Protein AF-A0A820P0B4-F1 (afdb_monomer_lite)

InterPro domains:
  IPR001313 Pumilio RNA-binding repeat [PF00806] (1-28)
  IPR001313 Pumilio RNA-binding repeat [PF00806] (32-65)
  IPR001313 Pumilio RNA-binding repeat [PF00806] (75-98)
  IPR001313 Pumilio RNA-binding repeat [PS50302] (1-27)
  IPR001313 Pumilio RNA-binding repeat [PS50302] (28-63)
  IPR001313 Pumilio RNA-binding repeat [PS50302] (64-99)
  IPR001313 Pumilio RNA-binding repeat [SM00025] (1-27)
  IPR001313 Pumilio RNA-binding repeat [SM00025] (28-63)
  IPR001313 Pumilio RNA-binding repeat [SM00025] (64-99)
  IPR011989 Armadillo-like helical [G3DSA:1.25.10.10] (1-99)
  IPR016024 Armadillo-type fold [SSF48371] (1-99)
  IPR033133 Pumilio homology domain [PS50303] (1-99)

pLDDT: mean 96.49, std 3.01, range [78.94, 98.69]

Radius of gyration: 12.26 Å; chains: 1; bounding box: 25×33×33 Å

Secondary structure (DSSP, 8-state):
--STTHHHHHHHHHHHS-HHHHHHHHHHHTT-HHHHHTSTTHHHHHHHHHHHS-HHHHHHHHHTTTT-HHHHHHSTTHHHHHHHHHHHS-HHHHHHHH-

Foldseek 3Di:
DQDPPVLVVLLVCLVPNDPVSLVVVLVVCQPPLVVLQLGPSSLSNLLSNLQRPPQVSNLSNLCVCQVVLVVLCPGPRSVSNLVSNVVRYDCVSCVSNVD

Structure (mmCIF, N/CA/C/O backbone):
data_AF-A0A820P0B4-F1
#
_entry.id   AF-A0A820P0B4-F1
#
loop_
_atom_site.group_PDB
_atom_site.id
_atom_site.type_symbol
_atom_site.label_atom_id
_atom_site.label_alt_id
_atom_site.label_comp_id
_atom_site.label_asym_id
_atom_site.label_entity_id
_atom_site.label_seq_id
_atom_site.pdbx_PDB_ins_code
_atom_site.Cartn_x
_atom_site.Cartn_y
_atom_site.Cartn_z
_atom_site.occupancy
_atom_site.B_iso_or_equiv
_atom_site.auth_seq_id
_atom_site.auth_comp_id
_atom_site.auth_asym_id
_atom_site.auth_atom_id
_atom_site.pdbx_PDB_model_num
ATOM 1 N N . MET A 1 1 ? -3.445 -11.868 -6.848 1.00 85.19 1 MET A N 1
ATOM 2 C CA . MET A 1 1 ? -2.813 -11.053 -5.783 1.00 85.19 1 MET A CA 1
ATOM 3 C C . MET A 1 1 ? -2.814 -11.762 -4.434 1.00 85.19 1 MET A C 1
ATOM 5 O O . MET A 1 1 ? -1.934 -11.485 -3.641 1.00 85.19 1 MET A O 1
ATOM 9 N N . THR A 1 2 ? -3.734 -12.699 -4.192 1.00 93.50 2 THR A N 1
ATOM 10 C CA . THR A 1 2 ? -3.877 -13.453 -2.935 1.00 93.50 2 THR A CA 1
ATOM 11 C C . THR A 1 2 ? -3.274 -14.862 -2.986 1.00 93.50 2 THR A C 1
ATOM 13 O O . THR A 1 2 ? -3.592 -15.690 -2.143 1.00 93.50 2 THR A O 1
ATOM 16 N N . ASP A 1 3 ? -2.461 -15.169 -3.997 1.00 97.19 3 ASP A N 1
ATOM 17 C CA . ASP A 1 3 ? -1.814 -16.478 -4.128 1.00 97.19 3 ASP A CA 1
ATOM 18 C C . ASP A 1 3 ? -0.487 -16.503 -3.355 1.00 97.19 3 ASP A C 1
ATOM 20 O O . ASP A 1 3 ? 0.250 -15.512 -3.385 1.00 97.19 3 ASP A O 1
ATOM 24 N N . VAL A 1 4 ? -0.169 -17.630 -2.707 1.00 95.81 4 VAL A N 1
ATOM 25 C CA . VAL A 1 4 ? 1.017 -17.799 -1.845 1.00 95.81 4 VAL A CA 1
ATOM 26 C C . VAL A 1 4 ? 2.342 -17.561 -2.573 1.00 95.81 4 VAL A C 1
ATOM 28 O O . VAL A 1 4 ? 3.281 -17.066 -1.958 1.00 95.81 4 VAL A O 1
ATOM 31 N N . PHE A 1 5 ? 2.420 -17.824 -3.880 1.00 97.06 5 PHE A N 1
ATOM 32 C CA . PHE A 1 5 ? 3.624 -17.568 -4.678 1.00 97.06 5 PHE A CA 1
ATOM 33 C C . PHE A 1 5 ? 3.442 -16.375 -5.618 1.00 97.06 5 PHE A C 1
ATOM 35 O O . PHE A 1 5 ? 4.334 -15.538 -5.764 1.00 97.06 5 PHE A O 1
ATOM 42 N N . GLY A 1 6 ? 2.261 -16.242 -6.220 1.00 97.25 6 GLY A N 1
ATOM 43 C CA . GLY A 1 6 ? 1.940 -15.173 -7.157 1.00 97.25 6 GLY A CA 1
ATOM 44 C C . GLY A 1 6 ? 2.031 -13.778 -6.540 1.00 97.25 6 GLY A C 1
ATOM 45 O O . GLY A 1 6 ? 2.352 -12.826 -7.251 1.00 97.25 6 GLY A O 1
ATOM 46 N N . ASN A 1 7 ? 1.809 -13.627 -5.229 1.00 97.88 7 ASN A N 1
ATOM 47 C CA . ASN A 1 7 ? 1.979 -12.334 -4.561 1.00 97.88 7 ASN A CA 1
ATOM 48 C C . ASN A 1 7 ? 3.415 -11.790 -4.701 1.00 97.88 7 ASN A C 1
ATOM 50 O O . ASN A 1 7 ? 3.573 -10.596 -4.949 1.00 97.88 7 A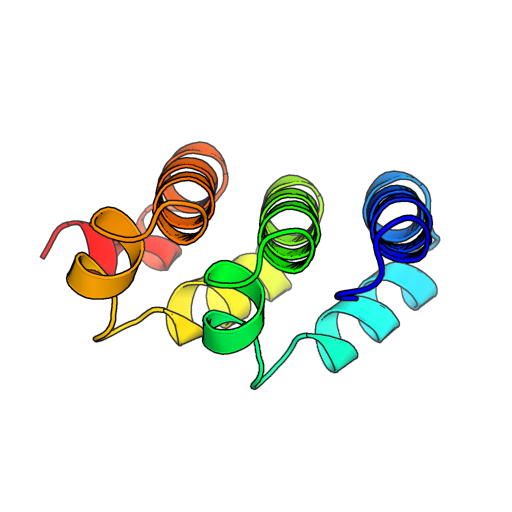SN A O 1
ATOM 54 N N . TYR A 1 8 ? 4.445 -12.642 -4.644 1.00 98.06 8 TYR A N 1
ATOM 55 C CA . TYR A 1 8 ? 5.841 -12.214 -4.788 1.00 98.06 8 TYR A CA 1
ATOM 56 C C . TYR A 1 8 ? 6.130 -11.680 -6.190 1.00 98.06 8 TYR A C 1
ATOM 58 O O . TYR A 1 8 ? 6.826 -10.679 -6.346 1.00 98.06 8 TYR A O 1
ATOM 66 N N . VAL A 1 9 ? 5.549 -12.306 -7.216 1.00 98.12 9 VAL A N 1
ATOM 67 C CA . VAL A 1 9 ? 5.677 -11.846 -8.605 1.00 98.12 9 VAL A CA 1
ATOM 68 C C . VAL A 1 9 ? 5.052 -10.461 -8.767 1.00 98.12 9 VAL A C 1
ATOM 70 O O . VAL A 1 9 ? 5.677 -9.564 -9.327 1.00 98.12 9 VAL A O 1
ATOM 73 N N . ILE A 1 10 ? 3.850 -10.248 -8.221 1.00 98.19 10 ILE A N 1
ATOM 74 C CA . ILE A 1 10 ? 3.185 -8.937 -8.268 1.00 98.19 10 ILE A CA 1
ATOM 75 C C . ILE A 1 10 ? 3.992 -7.873 -7.518 1.00 98.19 10 ILE A C 1
ATOM 77 O O . ILE A 1 10 ? 4.170 -6.771 -8.032 1.00 98.19 10 ILE A O 1
ATOM 81 N N . GLN A 1 11 ? 4.535 -8.201 -6.343 1.00 98.44 11 GLN A N 1
ATOM 82 C CA . GLN A 1 11 ? 5.418 -7.293 -5.608 1.00 98.44 11 GLN A CA 1
ATOM 83 C C . GLN A 1 11 ? 6.647 -6.898 -6.440 1.00 98.44 11 GLN A C 1
ATOM 85 O O . GLN A 1 11 ? 7.002 -5.722 -6.489 1.00 98.44 11 GLN A O 1
ATOM 90 N N . LYS A 1 12 ? 7.257 -7.848 -7.163 1.00 98.31 12 LYS A N 1
ATOM 91 C CA . LYS A 1 12 ? 8.393 -7.560 -8.050 1.00 98.31 12 LYS A CA 1
ATOM 92 C C . LYS A 1 12 ? 8.017 -6.701 -9.251 1.00 98.31 12 LYS A C 1
ATOM 94 O O . LYS A 1 12 ? 8.828 -5.876 -9.659 1.00 98.31 12 LYS A O 1
ATOM 99 N N . PHE A 1 13 ? 6.800 -6.818 -9.780 1.00 98.44 13 PHE A N 1
ATOM 100 C CA . PHE A 1 13 ? 6.315 -5.883 -10.797 1.00 98.44 13 PHE A CA 1
ATOM 101 C C . PHE A 1 13 ? 6.106 -4.468 -10.247 1.00 98.44 13 PHE A C 1
ATOM 103 O O . PHE A 1 13 ? 6.425 -3.505 -10.938 1.00 98.44 13 PHE A O 1
ATOM 110 N N . PHE A 1 14 ? 5.627 -4.313 -9.012 1.00 97.88 14 PHE A N 1
ATOM 111 C CA . PHE A 1 14 ? 5.560 -2.992 -8.381 1.00 97.88 14 PHE A CA 1
ATOM 112 C C . PHE A 1 14 ? 6.950 -2.385 -8.145 1.00 97.88 14 PHE A C 1
ATOM 114 O O . PHE A 1 14 ? 7.145 -1.189 -8.347 1.00 97.88 14 PHE A O 1
ATOM 121 N N . GLU A 1 15 ? 7.938 -3.209 -7.803 1.00 97.31 15 GLU A N 1
ATOM 122 C CA . GLU A 1 15 ? 9.316 -2.771 -7.567 1.00 97.31 15 GLU A CA 1
ATOM 123 C C . GLU A 1 15 ? 10.043 -2.421 -8.884 1.00 97.31 15 GLU A C 1
ATOM 125 O O . GLU A 1 15 ? 10.463 -1.279 -9.081 1.00 97.31 15 GLU A O 1
ATOM 130 N N . PHE A 1 16 ? 10.101 -3.364 -9.830 1.00 97.44 16 PHE A N 1
ATOM 131 C CA . PHE A 1 16 ? 10.962 -3.303 -11.022 1.00 97.44 16 PHE A CA 1
ATOM 132 C C . PHE A 1 16 ? 10.217 -3.240 -12.359 1.00 97.44 16 PHE A C 1
ATOM 134 O O . PHE A 1 16 ? 10.848 -3.144 -13.411 1.00 97.44 16 PHE A O 1
ATOM 141 N N . GLY A 1 17 ? 8.887 -3.342 -12.356 1.00 97.12 17 GLY A N 1
ATOM 142 C CA . GLY A 1 17 ? 8.093 -3.284 -13.580 1.00 97.12 17 GLY A CA 1
ATOM 143 C C . GLY A 1 17 ? 8.171 -1.917 -14.260 1.00 97.12 17 GLY A C 1
ATOM 144 O O . GLY A 1 17 ? 8.455 -0.900 -13.626 1.00 97.12 17 GLY A O 1
ATOM 145 N N . THR A 1 18 ? 7.881 -1.892 -15.561 1.00 97.75 18 THR A N 1
ATOM 146 C CA . THR A 1 18 ? 7.748 -0.642 -16.314 1.00 97.75 18 THR A CA 1
ATOM 147 C C . THR A 1 18 ? 6.575 0.188 -15.772 1.00 97.75 18 THR A C 1
ATOM 149 O O . THR A 1 18 ? 5.694 -0.363 -15.097 1.00 97.75 18 THR A O 1
ATOM 152 N N . PRO A 1 19 ? 6.516 1.498 -16.068 1.00 96.25 19 PRO A N 1
ATOM 153 C CA . PRO A 1 19 ? 5.375 2.329 -15.696 1.00 96.25 19 PRO A CA 1
ATOM 154 C C . PRO A 1 19 ? 4.032 1.723 -16.124 1.00 96.25 19 PRO A C 1
ATOM 156 O O . PRO A 1 19 ? 3.095 1.703 -15.335 1.00 96.25 19 PRO A O 1
ATOM 159 N N . GLU A 1 20 ? 3.952 1.121 -17.312 1.00 97.06 20 GLU A N 1
ATOM 160 C CA . GLU A 1 20 ? 2.737 0.477 -17.822 1.00 97.06 20 GLU A CA 1
ATOM 161 C C . GLU A 1 20 ? 2.325 -0.724 -16.963 1.00 97.06 20 GLU A C 1
ATOM 163 O O . GLU A 1 20 ? 1.145 -0.870 -16.639 1.00 97.06 20 GLU A O 1
ATOM 168 N N . HIS A 1 21 ? 3.282 -1.560 -16.538 1.00 97.56 21 HIS A N 1
ATOM 169 C CA . HIS A 1 21 ? 3.005 -2.664 -15.616 1.00 97.56 21 HIS A CA 1
ATOM 170 C C . HIS A 1 21 ? 2.489 -2.154 -14.268 1.00 97.56 21 HIS A C 1
ATOM 172 O O . HIS A 1 21 ? 1.505 -2.684 -13.746 1.00 97.56 21 HIS A O 1
ATOM 178 N N . LYS A 1 22 ? 3.126 -1.118 -13.710 1.00 97.25 22 LYS A N 1
ATOM 179 C CA . LYS A 1 22 ? 2.732 -0.531 -12.421 1.00 97.25 22 LYS A CA 1
ATOM 180 C C . LYS A 1 22 ? 1.335 0.083 -12.498 1.00 97.25 22 LYS A C 1
ATOM 182 O O . LYS A 1 22 ? 0.498 -0.230 -11.654 1.00 97.25 22 LYS A O 1
ATOM 187 N N . THR A 1 23 ? 1.052 0.865 -13.538 1.00 96.19 23 THR A N 1
ATOM 188 C CA . THR A 1 23 ? -0.268 1.462 -13.783 1.00 96.19 23 THR A CA 1
ATOM 189 C C . THR A 1 23 ? -1.337 0.394 -13.971 1.00 96.19 23 THR A C 1
ATOM 191 O O . THR A 1 23 ? -2.402 0.476 -13.358 1.00 96.19 23 THR A O 1
ATOM 194 N N . TYR A 1 24 ? -1.056 -0.646 -14.760 1.00 97.31 24 TYR A N 1
ATOM 195 C CA . TYR A 1 24 ? -1.981 -1.762 -14.941 1.00 97.31 24 TYR A CA 1
ATOM 196 C C . TYR A 1 24 ? -2.305 -2.437 -13.602 1.00 97.31 24 TYR A C 1
ATOM 198 O O . TYR A 1 24 ? -3.472 -2.635 -13.270 1.00 97.31 24 TYR A O 1
ATOM 206 N N . LEU A 1 25 ? -1.297 -2.741 -12.783 1.00 97.75 25 LEU A N 1
ATOM 207 C CA . LEU A 1 25 ? -1.516 -3.365 -11.477 1.00 97.75 25 LEU A CA 1
ATOM 208 C C . LEU A 1 25 ? -2.231 -2.441 -10.484 1.00 97.75 25 LEU A C 1
ATOM 210 O O . LEU A 1 25 ? -3.109 -2.916 -9.763 1.00 97.75 25 LEU A O 1
ATOM 214 N N . ALA A 1 26 ? -1.921 -1.142 -10.483 1.00 96.56 26 ALA A N 1
ATOM 215 C CA . ALA A 1 26 ? -2.614 -0.139 -9.676 1.00 96.56 26 ALA A CA 1
ATOM 216 C C . ALA A 1 26 ? -4.115 -0.082 -10.021 1.00 96.56 26 ALA A C 1
ATOM 218 O O . ALA A 1 26 ? -4.969 -0.053 -9.136 1.00 96.56 26 ALA A O 1
ATOM 219 N N . GLN A 1 27 ? -4.463 -0.170 -11.308 1.00 96.12 27 GLN A N 1
ATOM 220 C CA . GLN A 1 27 ? -5.860 -0.263 -11.739 1.00 96.12 27 GLN A CA 1
ATOM 221 C C . GLN A 1 27 ? -6.531 -1.565 -11.284 1.00 96.12 27 GLN A C 1
ATOM 223 O O . GLN A 1 27 ? -7.726 -1.565 -10.998 1.00 96.12 27 GLN A O 1
ATOM 228 N N . ARG A 1 28 ? -5.785 -2.674 -11.194 1.00 96.31 28 ARG A N 1
ATOM 229 C CA . ARG A 1 28 ? -6.318 -3.977 -10.759 1.00 96.31 28 ARG A CA 1
ATOM 230 C C . ARG A 1 28 ? -6.537 -4.085 -9.247 1.00 96.31 28 ARG A C 1
ATOM 232 O O . ARG A 1 28 ? -7.389 -4.875 -8.853 1.00 96.31 28 ARG A O 1
ATOM 239 N N . ILE A 1 29 ? -5.798 -3.342 -8.416 1.00 96.62 29 ILE A N 1
ATOM 240 C CA . ILE A 1 29 ? -6.049 -3.289 -6.958 1.00 96.62 29 ILE A CA 1
ATOM 241 C C . ILE A 1 29 ? -7.189 -2.340 -6.584 1.00 96.62 29 ILE A C 1
ATOM 243 O O . ILE A 1 29 ? -7.788 -2.514 -5.526 1.00 96.62 29 ILE A O 1
ATOM 247 N N . ARG A 1 30 ? -7.498 -1.355 -7.435 1.00 94.75 30 ARG A N 1
ATOM 248 C CA . ARG A 1 30 ? -8.547 -0.367 -7.174 1.00 94.75 30 ARG A CA 1
ATOM 249 C C . ARG A 1 30 ? -9.903 -1.041 -6.934 1.00 94.75 30 ARG A C 1
ATOM 251 O O . ARG A 1 30 ? -10.269 -1.998 -7.619 1.00 94.75 30 ARG A O 1
ATOM 258 N N . GLY A 1 31 ? -10.638 -0.542 -5.949 1.00 96.88 31 GLY A N 1
ATOM 259 C CA . GLY A 1 31 ? -11.903 -1.092 -5.462 1.00 96.88 31 GLY A CA 1
ATOM 260 C C . GLY A 1 31 ? -11.756 -2.372 -4.635 1.00 96.88 31 GLY A C 1
ATOM 261 O O . GLY A 1 31 ? -12.761 -2.944 -4.222 1.00 96.88 31 GLY A O 1
ATOM 262 N N . ASN A 1 32 ? -10.530 -2.852 -4.418 1.00 97.81 32 ASN A N 1
ATOM 263 C CA . ASN A 1 32 ? -10.241 -4.090 -3.697 1.00 97.81 32 ASN A CA 1
ATOM 264 C C . ASN A 1 32 ? -9.205 -3.888 -2.584 1.00 97.81 32 ASN A C 1
ATOM 266 O O . ASN A 1 32 ? -8.768 -4.878 -1.990 1.00 97.81 32 ASN A O 1
ATOM 270 N N . VAL A 1 33 ? -8.798 -2.648 -2.285 1.00 98.25 33 VAL A N 1
ATOM 271 C CA . VAL A 1 33 ? -7.677 -2.385 -1.370 1.00 98.25 33 VAL A CA 1
ATOM 272 C C . VAL A 1 33 ? -7.971 -2.920 0.025 1.00 98.25 33 VAL A C 1
ATOM 274 O O . VAL A 1 33 ? -7.151 -3.660 0.560 1.00 98.25 33 VAL A O 1
ATOM 277 N N . LEU A 1 34 ? -9.153 -2.637 0.584 1.00 98.44 34 LEU A N 1
ATOM 278 C CA . LEU A 1 34 ? -9.540 -3.139 1.907 1.00 98.44 34 LEU A CA 1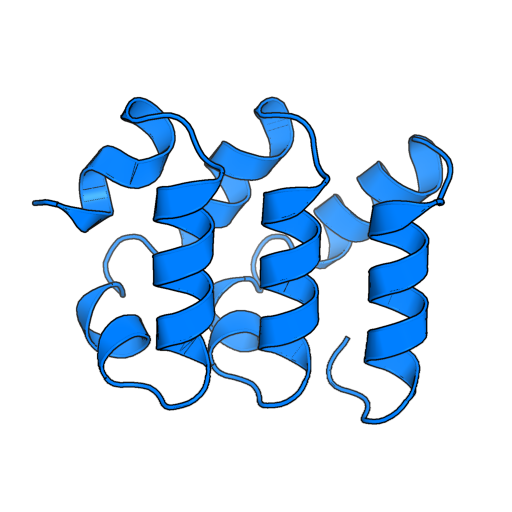
ATOM 279 C C . LEU A 1 34 ? -9.533 -4.674 1.964 1.00 98.44 34 LEU A C 1
ATOM 281 O O . LEU A 1 34 ? -8.966 -5.264 2.880 1.00 98.44 34 LEU A O 1
ATOM 285 N N . THR A 1 35 ? -10.124 -5.335 0.966 1.00 98.44 35 THR A N 1
ATOM 286 C CA . THR A 1 35 ? -10.167 -6.804 0.893 1.00 98.44 35 THR A CA 1
ATOM 287 C C . THR A 1 35 ? -8.764 -7.403 0.830 1.00 98.44 35 THR A C 1
ATOM 289 O O . THR A 1 35 ? -8.486 -8.398 1.496 1.00 98.44 35 THR A O 1
ATOM 292 N N . LEU A 1 36 ? -7.870 -6.804 0.040 1.00 98.56 36 LEU A N 1
ATOM 293 C CA . LEU A 1 36 ? -6.488 -7.260 -0.083 1.00 98.56 36 LEU A CA 1
ATOM 294 C C . LEU A 1 36 ? -5.679 -6.969 1.184 1.00 98.56 36 LEU A C 1
ATOM 296 O O . LEU A 1 36 ? -4.892 -7.820 1.585 1.00 98.56 36 LEU A O 1
ATOM 300 N N . ALA A 1 37 ? -5.897 -5.825 1.834 1.00 98.62 37 ALA A N 1
ATOM 301 C CA . ALA A 1 37 ? -5.209 -5.439 3.062 1.00 98.62 37 ALA A CA 1
ATOM 302 C C . ALA A 1 37 ? -5.454 -6.423 4.216 1.00 98.62 37 ALA A C 1
ATOM 304 O O . ALA A 1 37 ? -4.538 -6.699 4.982 1.00 98.62 37 ALA A O 1
ATOM 305 N N . LEU A 1 38 ? -6.657 -6.996 4.300 1.00 98.50 38 LEU A N 1
ATOM 306 C CA . LEU A 1 38 ? -7.035 -7.971 5.332 1.00 98.50 38 LEU A CA 1
ATOM 307 C C . LEU A 1 38 ? -6.638 -9.421 4.981 1.00 98.50 38 LEU A C 1
ATOM 309 O O . LEU A 1 38 ? -6.873 -10.345 5.760 1.00 98.50 38 LEU A O 1
ATOM 313 N N . GLN A 1 39 ? -6.041 -9.660 3.808 1.00 98.38 39 GLN A N 1
ATOM 314 C CA . GLN A 1 39 ? -5.688 -11.000 3.333 1.00 98.38 39 GLN A CA 1
ATOM 315 C C . GLN A 1 39 ? -4.192 -11.295 3.525 1.00 98.38 39 GLN A C 1
ATOM 317 O O . GLN A 1 39 ? -3.349 -10.459 3.213 1.00 98.38 39 GLN A O 1
ATOM 322 N N . ILE A 1 40 ? -3.866 -12.520 3.962 1.00 97.38 40 ILE A N 1
ATOM 323 C CA . ILE A 1 40 ? -2.512 -12.960 4.370 1.00 97.38 40 ILE A CA 1
ATOM 324 C C . ILE A 1 40 ? -1.390 -12.717 3.341 1.00 97.38 40 ILE A C 1
ATOM 326 O O . ILE A 1 40 ? -0.248 -12.498 3.723 1.00 97.38 40 ILE A O 1
ATOM 330 N N . TYR A 1 41 ? -1.691 -12.729 2.041 1.00 98.19 41 TYR A N 1
ATOM 331 C CA . TYR A 1 41 ? -0.719 -12.458 0.971 1.00 98.19 41 TYR A CA 1
ATOM 332 C C . TYR A 1 41 ? -0.990 -11.129 0.252 1.00 98.19 41 TYR A C 1
ATOM 334 O O . TYR A 1 41 ? -0.074 -10.484 -0.257 1.00 98.19 41 TYR A O 1
ATOM 342 N N . GLY A 1 42 ? -2.255 -10.708 0.209 1.00 98.12 42 GLY A N 1
ATOM 343 C CA . GLY A 1 42 ? -2.701 -9.458 -0.390 1.00 98.12 42 GLY A CA 1
ATOM 344 C C . GLY A 1 42 ? -2.163 -8.240 0.353 1.00 98.12 42 GLY A C 1
ATOM 345 O O . GLY A 1 42 ? -1.820 -7.251 -0.294 1.00 98.12 42 GLY A O 1
ATOM 346 N N . CYS A 1 43 ? -1.997 -8.324 1.676 1.00 98.44 43 CYS A N 1
ATOM 347 C CA . CYS A 1 43 ? -1.482 -7.220 2.477 1.00 98.44 43 CYS A CA 1
ATOM 348 C C . CYS A 1 43 ? -0.062 -6.831 2.048 1.00 98.44 43 CYS A C 1
ATOM 350 O O . CYS A 1 43 ? 0.238 -5.645 1.932 1.00 98.44 43 CYS A O 1
ATOM 352 N N . CYS A 1 44 ? 0.787 -7.807 1.711 1.00 98.44 44 CYS A N 1
ATOM 353 C CA . CYS A 1 44 ? 2.136 -7.574 1.196 1.00 98.44 44 CYS A CA 1
ATOM 354 C C . CYS A 1 44 ? 2.107 -6.865 -0.165 1.00 98.44 44 CYS A C 1
ATOM 356 O O . CYS A 1 44 ? 2.948 -6.013 -0.449 1.00 98.44 44 CYS A O 1
ATOM 358 N N . VAL A 1 45 ? 1.117 -7.183 -1.006 1.00 98.44 45 VAL A N 1
ATOM 359 C CA . VAL A 1 45 ? 0.927 -6.521 -2.303 1.00 98.44 45 VAL A CA 1
ATOM 360 C C . VAL A 1 45 ? 0.532 -5.057 -2.113 1.00 98.44 45 VAL A C 1
ATOM 362 O O . VAL A 1 45 ? 1.114 -4.196 -2.769 1.00 98.44 45 VAL A O 1
ATOM 365 N N . ILE A 1 46 ? -0.404 -4.761 -1.205 1.00 98.56 46 ILE A N 1
ATOM 366 C CA . ILE A 1 46 ? -0.815 -3.377 -0.922 1.00 98.56 46 ILE A CA 1
ATOM 367 C C . ILE A 1 46 ? 0.331 -2.581 -0.295 1.00 98.56 46 ILE A C 1
ATOM 369 O O . ILE A 1 46 ? 0.605 -1.473 -0.746 1.00 98.56 46 ILE A O 1
ATOM 373 N N . GLN A 1 47 ? 1.058 -3.156 0.668 1.00 98.62 47 GLN A N 1
ATOM 374 C CA . GLN A 1 47 ? 2.243 -2.518 1.251 1.00 98.62 47 GLN A CA 1
ATOM 375 C C . GLN A 1 47 ? 3.269 -2.152 0.173 1.00 98.62 47 GLN A C 1
ATOM 377 O O . GLN A 1 47 ? 3.748 -1.020 0.139 1.00 98.62 47 GLN A O 1
ATOM 382 N N . LYS A 1 48 ? 3.568 -3.078 -0.750 1.00 98.38 48 LYS A N 1
ATOM 383 C CA . LYS A 1 48 ? 4.527 -2.821 -1.829 1.00 98.38 48 LYS A CA 1
ATOM 384 C C . LYS A 1 48 ? 4.017 -1.783 -2.830 1.00 98.38 48 LYS A C 1
ATOM 386 O O . LYS A 1 48 ? 4.803 -0.963 -3.299 1.00 98.38 48 LYS A O 1
ATOM 391 N N . ALA A 1 49 ? 2.722 -1.792 -3.145 1.00 98.06 49 ALA A N 1
ATOM 392 C CA . ALA A 1 49 ? 2.108 -0.780 -4.000 1.00 98.06 49 ALA A CA 1
ATOM 393 C C . ALA A 1 49 ? 2.237 0.619 -3.379 1.00 98.06 49 ALA A C 1
ATOM 395 O O . ALA A 1 49 ? 2.713 1.535 -4.041 1.00 98.06 49 ALA A O 1
ATOM 396 N N . VAL A 1 50 ? 1.897 0.768 -2.096 1.00 97.62 50 VAL A N 1
ATOM 397 C CA . VAL A 1 50 ? 2.023 2.037 -1.362 1.00 97.62 50 VAL A CA 1
ATOM 398 C C . VAL A 1 50 ? 3.480 2.508 -1.292 1.00 97.62 50 VAL A C 1
ATOM 400 O O . VAL A 1 50 ? 3.748 3.684 -1.501 1.00 97.62 50 VAL A O 1
ATOM 403 N N . GLU A 1 51 ? 4.430 1.602 -1.063 1.00 97.44 51 GLU A N 1
ATOM 404 C CA . GLU A 1 51 ? 5.862 1.921 -0.962 1.00 97.44 51 GLU A CA 1
ATOM 405 C C . GLU A 1 51 ? 6.486 2.396 -2.286 1.00 97.44 51 GLU A C 1
ATOM 407 O O . GLU A 1 51 ? 7.425 3.185 -2.275 1.00 97.44 51 GLU A O 1
ATOM 412 N N . THR A 1 52 ? 6.003 1.901 -3.431 1.00 96.44 52 THR A N 1
ATOM 413 C CA . THR A 1 52 ? 6.712 2.048 -4.720 1.00 96.44 52 THR A CA 1
ATOM 414 C C . THR A 1 52 ? 5.976 2.871 -5.768 1.00 96.44 52 THR A C 1
ATOM 416 O O . THR A 1 52 ? 6.603 3.317 -6.734 1.00 96.44 52 THR A O 1
ATOM 419 N N . LEU A 1 53 ? 4.660 3.045 -5.633 1.00 96.19 53 LEU A N 1
ATOM 420 C CA . LEU A 1 53 ? 3.891 3.839 -6.580 1.00 96.19 53 LEU A CA 1
ATOM 421 C C . LEU A 1 53 ? 4.042 5.338 -6.291 1.00 96.19 53 LEU A C 1
ATOM 423 O O . LEU A 1 53 ? 4.128 5.736 -5.130 1.00 96.19 53 LEU A O 1
ATOM 427 N N . PRO A 1 54 ? 4.009 6.187 -7.334 1.00 93.25 54 PRO A N 1
ATOM 428 C CA . PRO A 1 54 ? 3.949 7.630 -7.156 1.00 93.25 54 PRO A CA 1
ATOM 429 C C . PRO A 1 54 ? 2.720 8.071 -6.350 1.00 93.25 54 PRO A C 1
ATOM 431 O O . PRO A 1 54 ? 1.690 7.390 -6.316 1.00 93.25 54 PRO A O 1
ATOM 434 N N . ILE A 1 55 ? 2.813 9.268 -5.767 1.00 90.31 55 ILE A N 1
ATOM 435 C CA . ILE A 1 55 ? 1.781 9.855 -4.900 1.00 90.31 55 ILE A CA 1
ATOM 436 C C . ILE A 1 55 ? 0.382 9.894 -5.540 1.00 90.31 55 ILE A C 1
ATOM 438 O O . ILE A 1 55 ? -0.622 9.725 -4.848 1.00 90.31 55 ILE A O 1
ATOM 442 N N . GLU A 1 56 ? 0.314 10.024 -6.870 1.00 91.94 56 GLU A N 1
ATOM 443 C CA . GLU A 1 56 ? -0.932 10.021 -7.650 1.00 91.94 56 GLU A CA 1
ATOM 444 C C . GLU A 1 56 ? -1.744 8.721 -7.509 1.00 91.94 56 GLU A C 1
ATOM 446 O O . GLU A 1 56 ? -2.966 8.747 -7.643 1.00 91.94 56 GLU A O 1
ATOM 451 N N . TYR A 1 57 ? -1.089 7.600 -7.187 1.00 94.25 57 TYR A N 1
ATOM 452 C CA . TYR A 1 57 ? -1.747 6.323 -6.897 1.00 94.25 57 TYR A CA 1
ATOM 453 C C . TYR A 1 57 ? -1.853 6.041 -5.399 1.00 94.25 57 TYR A C 1
ATOM 455 O O . TYR A 1 57 ? -2.822 5.411 -4.978 1.00 94.25 57 TYR A O 1
ATOM 463 N N . GLN A 1 58 ? -0.894 6.504 -4.590 1.00 94.88 58 GLN A N 1
ATOM 464 C CA . GLN A 1 58 ? -0.905 6.280 -3.141 1.00 94.88 58 GLN A CA 1
ATOM 465 C C . GLN A 1 58 ? -2.170 6.842 -2.484 1.00 94.88 58 GLN A C 1
ATOM 467 O O . GLN A 1 58 ? -2.800 6.141 -1.696 1.00 94.88 58 GLN A O 1
ATOM 472 N N . MET A 1 59 ? -2.571 8.068 -2.840 1.00 93.75 59 MET A N 1
ATOM 473 C CA . MET A 1 59 ? -3.746 8.713 -2.246 1.00 93.75 59 MET A CA 1
ATOM 474 C C . MET A 1 59 ? -5.056 7.957 -2.550 1.00 93.75 59 MET A C 1
ATOM 476 O O . MET A 1 59 ? -5.804 7.682 -1.611 1.00 93.75 59 MET A O 1
ATOM 480 N N . PRO A 1 60 ? -5.366 7.568 -3.805 1.00 94.88 60 PRO A N 1
ATOM 481 C CA . PRO A 1 60 ? -6.512 6.701 -4.079 1.00 94.88 60 PRO A CA 1
ATOM 482 C C . PRO A 1 60 ? -6.481 5.371 -3.318 1.00 94.88 60 PRO A C 1
ATOM 484 O O . PRO A 1 60 ? -7.526 4.925 -2.853 1.00 94.88 60 PRO A O 1
ATOM 487 N N . ILE A 1 61 ? -5.303 4.751 -3.179 1.00 95.81 61 ILE A N 1
ATOM 488 C CA . ILE A 1 61 ? -5.152 3.477 -2.464 1.00 95.81 61 ILE A CA 1
ATOM 489 C C . ILE A 1 61 ? -5.447 3.664 -0.973 1.00 95.81 61 ILE A C 1
ATOM 491 O O . ILE A 1 61 ? -6.269 2.930 -0.428 1.00 95.81 61 ILE A O 1
ATOM 495 N N . SER A 1 62 ? -4.822 4.644 -0.311 1.00 95.81 62 SER A N 1
ATOM 496 C CA . SER A 1 62 ? -5.038 4.875 1.122 1.00 95.81 62 SER A CA 1
ATOM 497 C C . SER A 1 62 ? -6.495 5.233 1.413 1.00 95.81 62 SER A C 1
ATOM 499 O O . SER A 1 62 ? -7.071 4.717 2.366 1.00 95.81 62 SER A O 1
ATOM 501 N N . ARG A 1 63 ? -7.137 6.039 0.558 1.00 96.00 63 ARG A N 1
ATOM 502 C CA . ARG A 1 63 ? -8.537 6.459 0.725 1.00 96.00 63 ARG A CA 1
ATOM 503 C C . ARG A 1 63 ? -9.550 5.318 0.716 1.00 96.00 63 ARG A C 1
ATOM 505 O O . ARG A 1 63 ? -10.607 5.469 1.316 1.00 96.00 63 ARG A O 1
ATOM 512 N N . GLU A 1 64 ? -9.253 4.177 0.101 1.00 97.62 64 GLU A N 1
ATOM 513 C CA . GLU A 1 64 ? -10.135 3.002 0.183 1.00 97.62 64 GLU A CA 1
ATOM 514 C C . GLU A 1 64 ? -10.177 2.369 1.587 1.00 97.62 64 GLU A C 1
ATOM 516 O O . GLU A 1 64 ? -11.061 1.558 1.867 1.00 97.62 64 GLU A O 1
ATOM 521 N N . LEU A 1 65 ? -9.251 2.737 2.477 1.00 97.69 65 LEU A N 1
ATOM 522 C CA . LEU A 1 65 ? -9.237 2.310 3.880 1.00 97.69 65 LEU A CA 1
ATOM 523 C C . LEU A 1 65 ? -10.017 3.264 4.800 1.00 97.69 65 LEU A C 1
ATOM 525 O O . LEU A 1 65 ? -10.205 2.953 5.981 1.00 97.69 65 LEU A O 1
ATOM 529 N N . ASP A 1 66 ? -10.478 4.406 4.282 1.00 97.12 66 ASP A N 1
ATOM 530 C CA . ASP A 1 66 ? -11.268 5.378 5.038 1.00 97.12 66 ASP A CA 1
ATOM 531 C C . ASP A 1 66 ? -12.558 4.725 5.574 1.00 97.12 66 ASP A C 1
ATOM 533 O O . ASP A 1 66 ? -13.171 3.861 4.938 1.00 97.12 66 ASP A O 1
ATOM 537 N N . GLY A 1 67 ? -12.917 5.053 6.815 1.00 96.94 67 GLY A N 1
ATOM 538 C CA . GLY A 1 67 ? -13.993 4.395 7.567 1.00 96.94 67 GLY A CA 1
ATOM 539 C C . GLY A 1 67 ? -13.705 2.962 8.050 1.00 96.94 67 GLY A C 1
ATOM 540 O O . GLY A 1 67 ? -14.525 2.399 8.772 1.00 96.94 67 GLY A O 1
ATOM 541 N N . ASN A 1 68 ? -12.557 2.363 7.707 1.00 98.06 68 ASN A N 1
ATOM 542 C CA . ASN A 1 68 ? -12.174 1.002 8.119 1.00 98.06 68 ASN A CA 1
ATOM 543 C C . ASN A 1 68 ? -10.846 0.949 8.895 1.00 98.06 68 ASN A C 1
ATOM 545 O O . ASN A 1 68 ? -10.297 -0.134 9.098 1.00 98.06 68 ASN A O 1
ATOM 549 N N . VAL A 1 69 ? -10.332 2.095 9.348 1.00 97.94 69 VAL A N 1
ATOM 550 C CA . VAL A 1 69 ? -9.017 2.214 10.001 1.00 97.94 69 VAL A CA 1
ATOM 551 C C . VAL A 1 69 ? -8.900 1.308 11.227 1.00 97.94 69 VAL A C 1
ATOM 553 O O . VAL A 1 69 ? -7.990 0.488 11.277 1.00 97.94 69 VAL A O 1
ATOM 556 N N . ILE A 1 70 ? -9.848 1.388 12.170 1.00 97.62 70 ILE A N 1
ATOM 557 C CA . ILE A 1 70 ? -9.834 0.569 13.397 1.00 97.62 70 ILE A CA 1
ATOM 558 C C . ILE A 1 70 ? -9.841 -0.922 13.062 1.00 97.62 70 ILE A C 1
ATOM 560 O O . ILE A 1 70 ? -9.000 -1.671 13.547 1.00 97.62 70 ILE A O 1
ATOM 564 N N . LYS A 1 71 ? -10.716 -1.331 12.136 1.00 98.19 71 LYS A N 1
ATOM 565 C CA . LYS A 1 71 ? -10.775 -2.711 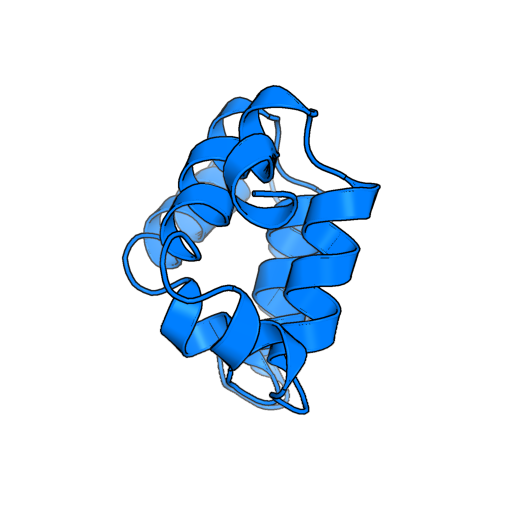11.648 1.00 98.19 71 LYS A CA 1
ATOM 566 C C . LYS A 1 71 ? -9.434 -3.172 11.072 1.00 98.19 71 LYS A C 1
ATOM 568 O O . LYS A 1 71 ? -9.040 -4.309 11.296 1.00 98.19 71 LYS A O 1
ATOM 573 N N . CYS A 1 72 ? -8.748 -2.318 10.314 1.00 98.44 72 CYS A N 1
ATOM 574 C CA . CYS A 1 72 ? -7.438 -2.654 9.763 1.00 98.44 72 CYS A CA 1
ATOM 575 C C . CYS A 1 72 ? -6.374 -2.742 10.862 1.00 98.44 72 CYS A C 1
ATOM 577 O O . CYS A 1 72 ? -5.570 -3.661 10.824 1.00 98.44 72 CYS A O 1
ATOM 579 N N . ILE A 1 73 ? -6.375 -1.830 11.838 1.00 98.12 73 ILE A N 1
ATOM 580 C CA . ILE A 1 73 ? -5.420 -1.830 12.959 1.00 98.12 73 ILE A CA 1
ATOM 581 C C . ILE A 1 73 ? -5.561 -3.093 13.820 1.00 98.12 73 ILE A C 1
ATOM 583 O O . ILE A 1 73 ? -4.553 -3.644 14.253 1.00 98.12 73 ILE A O 1
ATOM 587 N N . GLU A 1 74 ? -6.785 -3.565 14.051 1.00 98.25 74 GLU A N 1
ATOM 588 C CA . GLU A 1 74 ? -7.058 -4.774 14.844 1.00 98.25 74 GLU A CA 1
ATOM 589 C C . GLU A 1 74 ? -6.818 -6.084 14.069 1.00 98.25 74 GLU A C 1
ATOM 591 O O . GLU A 1 74 ? -6.756 -7.158 14.669 1.00 98.25 74 GLU A O 1
ATOM 596 N N . ASP A 1 75 ? -6.672 -6.024 12.742 1.00 98.69 75 ASP A N 1
ATOM 597 C CA . ASP A 1 75 ? -6.443 -7.197 11.898 1.00 98.69 75 ASP A CA 1
ATOM 598 C C . ASP A 1 75 ? -4.960 -7.593 11.833 1.00 98.69 75 ASP A C 1
ATOM 600 O O . ASP A 1 75 ? -4.072 -6.750 11.690 1.00 98.69 75 ASP A O 1
ATOM 604 N N . GLN A 1 76 ? -4.685 -8.903 11.841 1.00 98.25 76 GLN A N 1
ATOM 605 C CA . GLN A 1 76 ? -3.323 -9.458 11.797 1.00 98.25 76 GLN A CA 1
ATOM 606 C C . GLN A 1 76 ? -2.523 -9.069 10.538 1.00 98.25 76 GLN A C 1
ATOM 608 O O . GLN A 1 76 ? -1.296 -9.062 10.580 1.00 98.25 76 GLN A O 1
ATOM 613 N N . ASN A 1 77 ? -3.195 -8.741 9.429 1.00 98.44 77 ASN A N 1
ATOM 614 C CA . ASN A 1 77 ? -2.582 -8.344 8.161 1.00 98.44 77 ASN A CA 1
ATOM 615 C C . ASN A 1 77 ? -2.748 -6.839 7.905 1.0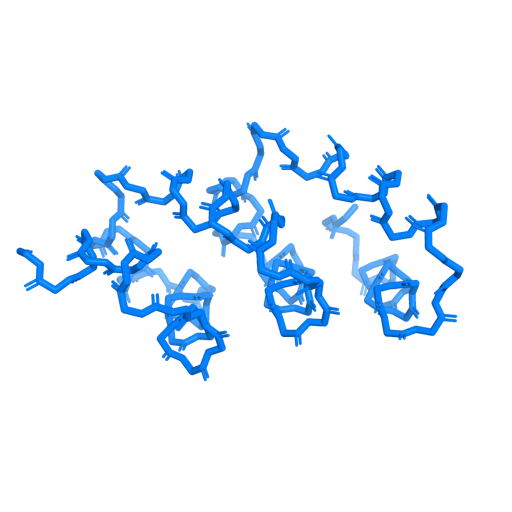0 98.44 77 ASN A C 1
ATOM 617 O O . ASN A 1 77 ? -1.800 -6.163 7.497 1.00 98.44 77 ASN A O 1
ATOM 621 N N . GLY A 1 78 ? -3.950 -6.314 8.162 1.00 98.44 78 GLY A N 1
ATOM 622 C CA . GLY A 1 78 ? -4.330 -4.929 7.896 1.00 98.44 78 GLY A CA 1
ATOM 623 C C . GLY A 1 78 ? -3.475 -3.912 8.649 1.00 98.44 78 GLY A C 1
ATOM 624 O O . GLY A 1 78 ? -3.174 -2.848 8.103 1.00 98.44 78 GLY A O 1
ATOM 625 N N . ASN A 1 79 ? -3.008 -4.251 9.854 1.00 98.56 79 ASN A N 1
ATOM 626 C CA . ASN A 1 79 ? -2.229 -3.335 10.687 1.00 98.56 79 ASN A CA 1
ATOM 627 C C . ASN A 1 79 ? -0.917 -2.918 10.002 1.00 98.56 79 ASN A C 1
ATOM 629 O O . ASN A 1 79 ? -0.504 -1.761 10.097 1.00 98.56 79 ASN A O 1
ATOM 633 N N . HIS A 1 80 ? -0.304 -3.831 9.245 1.00 98.50 80 HIS A N 1
ATOM 634 C CA . HIS A 1 80 ? 0.921 -3.566 8.496 1.00 98.50 80 HIS A CA 1
ATOM 635 C C . HIS A 1 80 ? 0.677 -2.626 7.313 1.00 98.50 80 HIS A C 1
ATOM 637 O O . HIS A 1 80 ? 1.534 -1.812 6.976 1.00 98.50 80 HIS A O 1
ATOM 643 N N . VAL A 1 81 ? -0.507 -2.692 6.698 1.00 98.50 81 VAL A N 1
ATOM 644 C CA . VAL A 1 81 ? -0.891 -1.769 5.623 1.00 98.50 81 VAL A CA 1
ATOM 645 C C . VAL A 1 81 ? -1.074 -0.354 6.170 1.00 98.50 81 VAL A C 1
ATOM 647 O O . VAL A 1 81 ? -0.563 0.587 5.570 1.00 98.50 81 VAL A O 1
ATOM 650 N N . ILE A 1 82 ? -1.733 -0.199 7.324 1.00 98.38 82 ILE A N 1
ATOM 651 C CA . ILE A 1 82 ? -1.906 1.112 7.972 1.00 98.38 82 ILE A CA 1
ATOM 652 C C . ILE A 1 82 ? -0.550 1.727 8.335 1.00 98.38 82 ILE A C 1
ATOM 654 O O . ILE A 1 82 ? -0.296 2.879 7.988 1.00 98.38 82 ILE A O 1
ATOM 658 N N . GLN A 1 83 ? 0.345 0.951 8.955 1.00 98.38 83 GLN A N 1
ATOM 659 C CA . GLN A 1 83 ? 1.712 1.397 9.256 1.00 98.38 83 GLN A CA 1
ATOM 660 C C . GLN A 1 83 ? 2.447 1.838 7.986 1.00 98.38 83 GLN A C 1
ATOM 662 O O . GLN A 1 83 ? 3.029 2.919 7.953 1.00 98.38 83 GLN A O 1
ATOM 667 N N . ARG A 1 84 ? 2.345 1.064 6.899 1.00 98.19 84 ARG A N 1
ATOM 668 C CA . ARG A 1 84 ? 2.998 1.411 5.633 1.00 98.19 84 ARG A CA 1
ATOM 669 C C . ARG A 1 84 ? 2.424 2.671 4.981 1.00 98.19 84 ARG A C 1
ATOM 671 O O . ARG A 1 84 ? 3.178 3.446 4.399 1.00 98.19 84 ARG A O 1
ATOM 678 N N . CYS A 1 85 ? 1.119 2.914 5.092 1.00 97.62 85 CYS A N 1
ATOM 679 C CA . CYS A 1 85 ? 0.533 4.188 4.672 1.00 97.62 85 CYS A CA 1
ATOM 680 C C . CYS A 1 85 ? 1.126 5.363 5.460 1.00 97.62 85 CYS A C 1
ATOM 682 O O . CYS A 1 85 ? 1.465 6.375 4.854 1.00 97.62 85 CYS A O 1
ATOM 684 N N . ILE A 1 86 ? 1.310 5.223 6.777 1.00 96.94 86 ILE A N 1
ATOM 685 C CA . ILE A 1 86 ? 1.920 6.265 7.620 1.00 96.94 86 ILE A CA 1
ATOM 686 C C . ILE A 1 86 ? 3.383 6.527 7.225 1.00 96.94 86 ILE A C 1
ATOM 688 O O . ILE A 1 86 ? 3.818 7.675 7.213 1.00 96.94 86 ILE A O 1
ATOM 692 N N . GLU A 1 87 ? 4.138 5.482 6.881 1.00 96.62 87 GLU A N 1
ATOM 693 C CA . GLU A 1 87 ? 5.554 5.589 6.502 1.00 96.62 87 GLU A CA 1
ATOM 694 C C . GLU A 1 87 ? 5.783 6.214 5.116 1.00 96.62 87 GLU A C 1
ATOM 696 O O . GLU A 1 87 ? 6.817 6.846 4.896 1.00 96.62 87 GLU A O 1
ATOM 701 N N . CYS A 1 88 ? 4.869 6.002 4.162 1.00 95.94 88 CYS A N 1
ATOM 702 C CA . CYS A 1 88 ? 5.131 6.283 2.744 1.00 95.94 88 CYS A CA 1
ATOM 703 C C . CYS A 1 88 ? 4.216 7.330 2.101 1.00 95.94 88 CYS A C 1
ATOM 705 O O . CYS A 1 88 ? 4.573 7.855 1.046 1.00 95.94 88 CYS A O 1
ATOM 707 N N . CYS A 1 89 ? 3.041 7.610 2.665 1.00 95.06 89 CYS A N 1
ATOM 708 C CA . CYS A 1 89 ? 2.093 8.552 2.074 1.00 95.06 89 CYS A CA 1
ATOM 709 C C . CYS A 1 89 ? 2.250 9.962 2.658 1.00 95.06 89 CYS A C 1
ATOM 711 O O . CYS A 1 89 ? 2.718 10.148 3.779 1.00 95.06 89 CYS A O 1
ATOM 713 N N . SER A 1 90 ? 1.807 10.974 1.908 1.00 93.56 90 SER A N 1
ATOM 714 C CA . SER A 1 90 ? 1.753 12.345 2.422 1.00 93.56 90 SER A CA 1
ATOM 715 C C . SER A 1 90 ? 0.695 12.498 3.517 1.00 93.56 90 SER A C 1
ATOM 717 O O . SER A 1 90 ? -0.306 11.775 3.528 1.00 93.56 90 SER A O 1
ATOM 719 N N . SER A 1 91 ? 0.869 13.493 4.388 1.00 91.62 91 SER A N 1
ATOM 720 C CA . SER A 1 91 ? -0.057 13.804 5.484 1.00 91.62 91 SER A CA 1
ATOM 721 C C . SER A 1 91 ? -1.503 13.996 5.010 1.00 91.62 91 SER A C 1
ATOM 723 O O . SER A 1 91 ? -2.431 13.527 5.663 1.00 91.62 91 SER A O 1
ATOM 725 N N . GLU A 1 92 ? -1.714 14.614 3.844 1.00 91.50 92 GLU A N 1
ATOM 726 C CA . GLU A 1 92 ? -3.048 14.820 3.255 1.00 91.50 92 GLU A CA 1
ATOM 727 C C . GLU A 1 92 ? -3.713 13.497 2.846 1.00 91.50 92 GLU A C 1
ATOM 729 O O . GLU A 1 92 ? -4.937 13.350 2.891 1.00 91.50 92 GLU A O 1
ATOM 734 N N . SER A 1 93 ? -2.903 12.516 2.441 1.00 91.94 93 SER A N 1
ATOM 735 C CA . SER A 1 93 ? -3.370 11.207 1.980 1.00 91.94 93 SER A CA 1
ATOM 736 C C . SER A 1 93 ? -3.777 10.288 3.132 1.00 91.94 93 SER A C 1
ATOM 738 O O . SER A 1 93 ? -4.522 9.336 2.901 1.0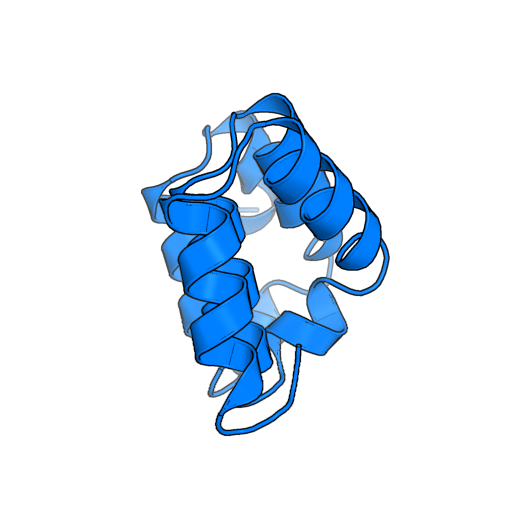0 91.94 93 SER A O 1
ATOM 740 N N . ILE A 1 94 ? -3.302 10.559 4.353 1.00 95.19 94 ILE A N 1
ATOM 741 C CA . ILE A 1 94 ? -3.531 9.735 5.554 1.00 95.19 94 ILE A CA 1
ATOM 742 C C . ILE A 1 94 ? -4.229 10.486 6.685 1.00 95.19 94 ILE A C 1
ATOM 744 O O . ILE A 1 94 ? -4.351 9.952 7.781 1.00 95.19 94 ILE A O 1
ATOM 748 N N . GLU A 1 95 ? -4.714 11.703 6.443 1.00 95.31 95 GLU A N 1
ATOM 749 C CA . GLU A 1 95 ? -5.364 12.523 7.471 1.00 95.31 95 GLU A CA 1
ATOM 750 C C . GLU A 1 95 ? -6.493 11.763 8.191 1.00 95.31 95 GLU A C 1
ATOM 752 O O . GLU A 1 95 ? -6.653 11.871 9.401 1.00 95.31 95 GLU A O 1
ATOM 757 N N . PHE A 1 96 ? -7.232 10.925 7.458 1.00 95.50 96 PHE A N 1
ATOM 758 C CA . PHE A 1 96 ? -8.317 10.100 7.991 1.00 95.50 96 PHE A CA 1
ATOM 759 C C . PHE A 1 96 ? -7.860 9.011 8.981 1.00 95.50 96 PHE A C 1
ATOM 761 O O . PHE A 1 96 ? -8.686 8.504 9.729 1.00 95.50 96 PHE A O 1
ATOM 768 N N . ILE A 1 97 ? -6.573 8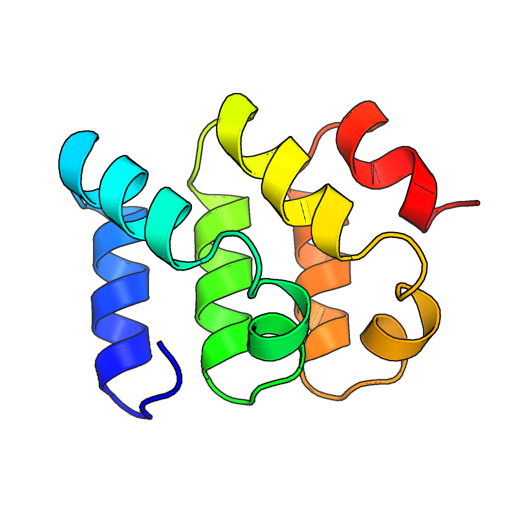.648 8.998 1.00 94.94 97 ILE A N 1
ATOM 769 C CA . ILE A 1 97 ? -6.014 7.644 9.919 1.00 94.94 97 ILE A CA 1
ATOM 770 C C . ILE A 1 97 ? -5.847 8.222 11.333 1.00 94.94 97 ILE A C 1
ATOM 772 O O . ILE A 1 97 ? -5.893 7.476 12.305 1.00 94.94 97 ILE A O 1
ATOM 776 N N . ILE A 1 98 ? -5.652 9.539 11.453 1.00 85.69 98 ILE A N 1
ATOM 777 C CA . ILE A 1 98 ? -5.312 10.225 12.715 1.00 85.69 98 ILE A CA 1
ATOM 778 C C . ILE A 1 98 ? -6.557 10.859 13.376 1.00 85.69 98 ILE A C 1
ATOM 780 O O . ILE A 1 98 ? -6.472 11.377 14.488 1.00 85.69 98 ILE A O 1
ATOM 784 N N . ARG A 1 99 ? -7.706 10.842 12.692 1.00 78.94 99 ARG A N 1
ATOM 785 C CA . ARG A 1 99 ? -8.962 11.452 13.156 1.00 78.94 99 ARG A CA 1
ATOM 786 C C . ARG A 1 99 ? -9.734 10.581 14.142 1.00 78.94 99 ARG A C 1
ATOM 788 O O . ARG A 1 99 ? -9.664 9.339 14.029 1.00 78.94 99 ARG A O 1
#

Organism: NCBI:txid392033

Sequence (99 aa):
MTDVFGNYVIQKFFEFGTPEHKTYLAQRIRGNVLTLALQIYGCCVIQKAVETLPIEYQMPISRELDGNVIKCIEDQNGNHVIQRCIECCSSESIEFIIR